Protein AF-A0AA97HLJ2-F1 (afdb_monomer_lite)

Foldseek 3Di:
DDDPPDPPPPPPPPPPPDDDADPVNVVVVVVCVVVVVVVVCVVVVD

pLDDT: mean 79.31, std 14.04, range [53.66, 95.19]

Secondary structure (DSSP, 8-state):
---TTS----TT----------HHHHHHHHHHHHHHHHHHHHHHT-

Sequence (46 aa):
MTDPNSPKRNPSASEKNVLKIDVPTLMVILTALILLPLLVTGFISQ

Structure (mmCIF, N/CA/C/O backbone):
data_AF-A0AA97HLJ2-F1
#
_entry.id   AF-A0AA97HLJ2-F1
#
loop_
_atom_site.group_PDB
_atom_site.id
_atom_site.type_symbol
_atom_site.label_atom_id
_atom_site.label_alt_id
_atom_site.label_comp_id
_atom_site.label_asym_id
_atom_site.label_entity_id
_atom_site.label_seq_id
_atom_site.pdbx_PDB_ins_code
_atom_site.Cartn_x
_atom_site.Cartn_y
_atom_site.Cartn_z
_atom_site.occupancy
_atom_site.B_iso_or_equiv
_atom_site.auth_seq_id
_atom_site.auth_comp_id
_atom_site.auth_asym_id
_atom_site.auth_atom_id
_atom_site.pdbx_PDB_model_num
ATOM 1 N N . MET A 1 1 ? 51.309 -21.076 -8.929 1.00 53.66 1 MET A N 1
ATOM 2 C CA . MET A 1 1 ? 50.656 -20.983 -10.251 1.00 53.66 1 MET A CA 1
ATOM 3 C C . MET A 1 1 ? 49.194 -20.685 -9.992 1.00 53.66 1 MET A C 1
ATOM 5 O O . MET A 1 1 ? 48.521 -21.521 -9.408 1.00 53.66 1 MET A O 1
ATOM 9 N N . THR A 1 2 ? 48.756 -19.463 -10.280 1.00 63.00 2 THR A N 1
ATOM 10 C CA . THR A 1 2 ? 47.397 -18.986 -9.984 1.00 63.00 2 THR A CA 1
ATOM 11 C C . THR A 1 2 ? 46.601 -19.044 -11.282 1.00 63.00 2 THR A C 1
ATOM 13 O O . THR A 1 2 ? 47.030 -18.459 -12.273 1.00 63.00 2 THR A O 1
ATOM 16 N N . ASP A 1 3 ? 45.508 -19.803 -11.292 1.00 65.69 3 ASP A N 1
ATOM 17 C CA . ASP A 1 3 ? 44.661 -20.017 -12.467 1.00 65.69 3 ASP A CA 1
ATOM 18 C C . ASP A 1 3 ? 43.970 -18.697 -12.880 1.00 65.69 3 ASP A C 1
ATOM 20 O O . ASP A 1 3 ? 43.205 -18.138 -12.082 1.00 65.69 3 ASP A O 1
ATOM 24 N N . PRO A 1 4 ? 44.237 -18.167 -14.090 1.00 69.50 4 PRO A N 1
ATOM 25 C CA . PRO A 1 4 ? 43.716 -16.878 -14.539 1.00 69.50 4 PRO A CA 1
ATOM 26 C C . PRO A 1 4 ? 42.211 -16.885 -14.858 1.00 69.50 4 PRO A C 1
ATOM 28 O O . PRO A 1 4 ? 41.667 -15.818 -15.136 1.00 69.50 4 PRO A O 1
ATOM 31 N N . ASN A 1 5 ? 41.528 -18.036 -14.805 1.00 68.31 5 ASN A N 1
ATOM 32 C CA . ASN A 1 5 ? 40.124 -18.181 -15.212 1.00 68.31 5 ASN A CA 1
ATOM 33 C C . ASN A 1 5 ? 39.138 -18.424 -14.061 1.00 68.31 5 ASN A C 1
ATOM 35 O O . ASN A 1 5 ? 37.987 -18.802 -14.287 1.00 68.31 5 ASN A O 1
ATOM 39 N N . SER A 1 6 ? 39.542 -18.188 -12.815 1.00 64.12 6 SER A N 1
ATOM 40 C CA . SER A 1 6 ? 38.613 -18.295 -11.691 1.00 64.12 6 SER A CA 1
ATOM 41 C C . SER A 1 6 ? 37.597 -17.132 -11.727 1.00 64.12 6 SER A C 1
ATOM 43 O O . SER A 1 6 ? 37.999 -15.965 -11.706 1.00 64.12 6 SER A O 1
ATOM 45 N N . PRO A 1 7 ? 36.273 -17.401 -11.804 1.00 64.19 7 PRO A N 1
ATOM 46 C CA . PRO A 1 7 ? 35.263 -16.353 -11.881 1.00 64.19 7 PRO A CA 1
ATOM 47 C C . PRO A 1 7 ? 35.328 -15.511 -10.608 1.00 64.19 7 PRO A C 1
ATOM 49 O O . PRO A 1 7 ? 35.030 -15.976 -9.506 1.00 64.19 7 PRO A O 1
ATOM 52 N N . LYS A 1 8 ? 35.761 -14.258 -10.764 1.00 63.03 8 LYS A N 1
ATOM 53 C CA . LYS A 1 8 ? 35.923 -13.288 -9.681 1.00 63.03 8 LYS A CA 1
ATOM 54 C C . LYS A 1 8 ? 34.538 -12.913 -9.148 1.00 63.03 8 LYS A C 1
ATOM 56 O O . LYS A 1 8 ? 33.919 -11.957 -9.608 1.00 63.03 8 LYS A O 1
ATOM 61 N N . ARG A 1 9 ? 34.021 -13.711 -8.212 1.00 63.84 9 ARG A N 1
ATOM 62 C CA . ARG A 1 9 ? 32.736 -13.486 -7.540 1.00 63.84 9 ARG A CA 1
ATOM 63 C C . ARG A 1 9 ? 32.849 -12.172 -6.771 1.00 63.84 9 ARG A C 1
ATOM 65 O O . ARG A 1 9 ? 33.520 -12.121 -5.749 1.00 63.84 9 ARG A O 1
ATOM 72 N N . ASN A 1 10 ? 32.288 -11.101 -7.323 1.00 62.88 10 ASN A N 1
ATOM 73 C CA . ASN A 1 10 ? 32.395 -9.752 -6.781 1.00 62.88 10 ASN A CA 1
ATOM 74 C C . ASN A 1 10 ? 31.462 -9.651 -5.556 1.00 62.88 10 ASN A C 1
ATOM 76 O O . ASN A 1 10 ? 30.245 -9.636 -5.740 1.00 62.88 10 ASN A O 1
ATOM 80 N N . PRO A 1 11 ? 31.973 -9.625 -4.310 1.00 59.25 11 PRO A N 1
ATOM 81 C CA . PRO A 1 11 ? 31.138 -9.702 -3.107 1.00 59.25 11 PRO A CA 1
ATOM 82 C C . PRO A 1 11 ? 30.400 -8.385 -2.797 1.00 59.25 11 PRO A C 1
ATOM 84 O O . PRO A 1 11 ? 29.736 -8.273 -1.774 1.00 59.25 11 PRO A O 1
ATOM 87 N N . SER A 1 12 ? 30.529 -7.373 -3.661 1.00 56.09 12 SER A N 1
A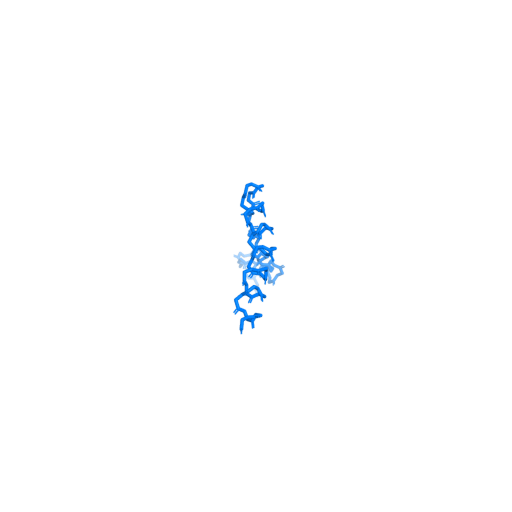TOM 88 C CA . SER A 1 12 ? 30.006 -6.016 -3.473 1.00 56.09 12 SER A CA 1
ATOM 89 C C . SER A 1 12 ? 28.728 -5.717 -4.259 1.00 56.09 12 SER A C 1
ATOM 91 O O . SER A 1 12 ? 28.149 -4.644 -4.085 1.00 56.09 12 SER A O 1
ATOM 93 N N . ALA A 1 13 ? 28.239 -6.653 -5.076 1.00 61.06 13 ALA A N 1
ATOM 94 C CA . ALA A 1 13 ? 26.895 -6.568 -5.634 1.00 61.06 13 ALA A CA 1
ATOM 95 C C . ALA A 1 13 ? 25.891 -6.976 -4.547 1.00 61.06 13 ALA A C 1
ATOM 97 O O . ALA A 1 13 ? 25.304 -8.051 -4.585 1.00 61.06 13 ALA A O 1
ATOM 98 N N . SER A 1 14 ? 25.739 -6.125 -3.530 1.00 61.69 14 SER A N 1
ATOM 99 C CA . SER A 1 14 ? 24.561 -6.161 -2.673 1.00 61.69 14 SER A CA 1
ATOM 100 C C . SER A 1 14 ? 23.372 -5.927 -3.598 1.00 61.69 14 SER A C 1
ATOM 102 O O . SER A 1 14 ? 23.139 -4.804 -4.051 1.00 61.69 14 SER A O 1
ATOM 104 N N . GLU A 1 15 ? 22.704 -7.018 -3.969 1.00 64.12 15 GLU A N 1
ATOM 105 C CA . GLU A 1 15 ? 21.461 -7.017 -4.723 1.00 64.12 15 GLU A CA 1
ATOM 106 C C . GLU A 1 15 ? 20.441 -6.239 -3.899 1.00 64.12 15 GLU A C 1
ATOM 108 O O . GLU A 1 15 ? 19.765 -6.757 -3.011 1.00 64.12 15 GLU A O 1
ATOM 113 N N . LYS A 1 16 ? 20.380 -4.932 -4.145 1.00 68.25 16 LYS A N 1
ATOM 114 C CA . LYS A 1 16 ? 19.301 -4.103 -3.641 1.00 68.25 16 LYS A CA 1
ATOM 115 C C . LYS A 1 16 ? 18.043 -4.687 -4.267 1.00 68.25 16 LYS A C 1
ATOM 117 O O . LYS A 1 16 ? 17.873 -4.604 -5.480 1.00 68.25 16 LYS A O 1
ATOM 122 N N . ASN A 1 17 ? 17.200 -5.311 -3.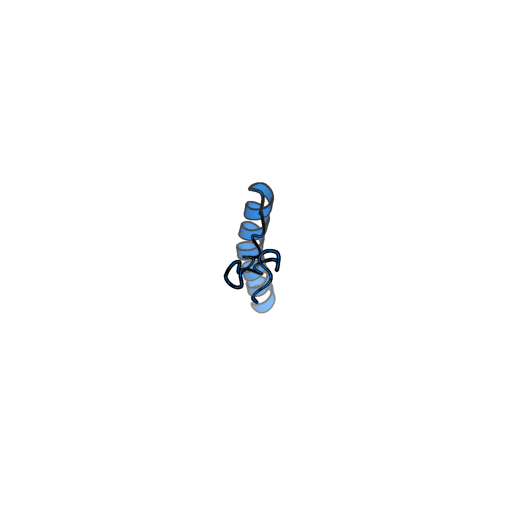451 1.00 72.81 17 ASN A N 1
ATOM 123 C CA . ASN A 1 17 ? 15.872 -5.747 -3.861 1.00 72.81 17 ASN A CA 1
ATOM 124 C C . ASN A 1 17 ? 15.060 -4.491 -4.200 1.00 72.81 17 ASN A C 1
ATOM 126 O O . ASN A 1 17 ? 14.419 -3.892 -3.339 1.00 72.81 17 ASN A O 1
ATOM 130 N N . VAL A 1 18 ? 15.170 -4.027 -5.446 1.00 73.44 18 VAL A N 1
ATOM 131 C CA . VAL A 1 18 ? 14.423 -2.875 -5.944 1.00 73.44 18 VAL A CA 1
ATOM 132 C C . VAL A 1 18 ? 13.030 -3.368 -6.297 1.00 73.44 18 VAL A C 1
ATOM 134 O O . VAL A 1 18 ? 12.810 -3.944 -7.363 1.00 73.44 18 VAL A O 1
ATOM 137 N N . LEU A 1 19 ? 12.083 -3.139 -5.391 1.00 78.56 19 LEU A N 1
ATOM 138 C CA . LEU A 1 19 ? 10.671 -3.318 -5.686 1.00 78.56 19 LEU A CA 1
ATOM 139 C C . LEU A 1 19 ? 10.243 -2.194 -6.636 1.00 78.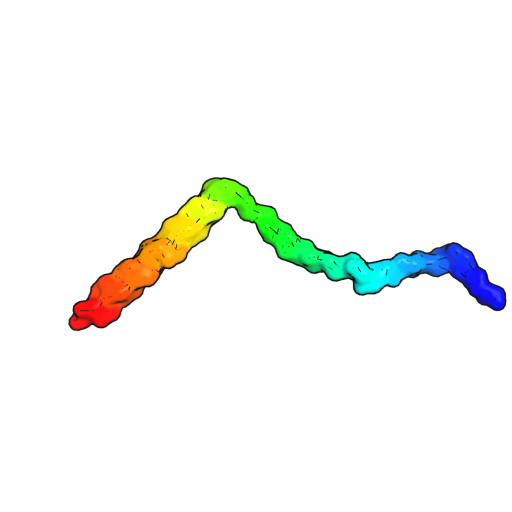56 19 LEU A C 1
ATOM 141 O O . LEU A 1 19 ? 10.187 -1.026 -6.252 1.00 78.56 19 LEU A O 1
ATOM 145 N N . LYS A 1 20 ? 9.992 -2.539 -7.900 1.00 81.81 20 LYS A N 1
ATOM 146 C CA . LYS A 1 20 ? 9.433 -1.601 -8.876 1.00 81.81 20 LYS A CA 1
ATOM 147 C C . LYS A 1 20 ? 7.943 -1.462 -8.587 1.00 81.81 20 LYS A C 1
ATOM 149 O O . LYS A 1 20 ? 7.205 -2.435 -8.696 1.00 81.81 20 LYS A O 1
ATOM 154 N N . ILE A 1 21 ? 7.535 -0.269 -8.170 1.00 88.12 21 ILE A N 1
ATOM 155 C CA . ILE A 1 21 ? 6.141 0.063 -7.884 1.00 88.12 21 ILE A CA 1
ATOM 156 C C . ILE A 1 21 ? 5.666 1.007 -8.980 1.00 88.12 21 ILE A C 1
ATOM 158 O O . ILE A 1 21 ? 6.259 2.067 -9.187 1.00 88.12 21 ILE A O 1
ATOM 162 N N . ASP A 1 22 ? 4.593 0.626 -9.665 1.00 91.00 22 ASP A N 1
ATOM 163 C CA . ASP A 1 22 ? 3.963 1.481 -10.661 1.00 91.00 22 ASP A CA 1
ATOM 164 C C . ASP A 1 22 ? 3.184 2.619 -9.987 1.00 91.00 22 ASP A C 1
ATOM 166 O O . ASP A 1 22 ? 2.677 2.487 -8.870 1.00 91.00 22 ASP A O 1
ATOM 170 N N . VAL A 1 23 ? 3.045 3.748 -10.688 1.00 92.62 23 VAL A N 1
ATOM 171 C CA . VAL A 1 23 ? 2.293 4.928 -10.221 1.00 92.62 23 VAL A CA 1
ATOM 172 C C . VAL A 1 23 ? 0.890 4.587 -9.681 1.00 92.62 23 VAL A C 1
ATOM 174 O O . VAL A 1 23 ? 0.570 5.047 -8.584 1.00 92.62 23 VAL A O 1
ATOM 177 N N . PRO A 1 24 ? 0.047 3.777 -10.358 1.00 93.94 24 PRO A N 1
ATOM 178 C CA . PRO A 1 24 ? -1.248 3.383 -9.800 1.00 93.94 24 PRO A CA 1
ATOM 179 C C . PRO A 1 24 ? -1.122 2.607 -8.482 1.00 93.94 24 PRO A C 1
ATOM 181 O O . PRO A 1 24 ? -1.866 2.876 -7.541 1.00 93.94 24 PRO A O 1
ATOM 184 N N . THR A 1 25 ? -0.157 1.693 -8.369 1.00 94.12 25 THR A N 1
ATOM 185 C CA . THR A 1 25 ? 0.079 0.924 -7.139 1.00 94.12 25 THR A CA 1
ATOM 186 C C . THR A 1 25 ? 0.518 1.829 -5.991 1.00 94.12 25 THR A C 1
ATOM 188 O O . THR A 1 25 ? 0.048 1.664 -4.867 1.00 94.12 25 THR A O 1
ATOM 191 N N . LEU A 1 26 ? 1.352 2.835 -6.269 1.00 94.00 26 LEU A N 1
ATOM 192 C CA . LEU A 1 26 ? 1.743 3.836 -5.277 1.00 94.00 26 LEU A CA 1
ATOM 193 C C . LEU A 1 26 ? 0.525 4.607 -4.741 1.00 94.00 26 LEU A C 1
ATOM 195 O O . LEU A 1 26 ? 0.412 4.805 -3.532 1.00 94.00 26 LEU A O 1
ATOM 199 N N . MET A 1 27 ? -0.413 4.988 -5.612 1.00 94.62 27 MET A N 1
ATOM 200 C CA . MET A 1 27 ? -1.640 5.686 -5.205 1.00 94.62 27 MET A CA 1
ATOM 201 C C . MET A 1 27 ? -2.538 4.817 -4.314 1.00 94.62 27 MET A C 1
ATOM 203 O O . MET A 1 27 ? -3.099 5.312 -3.333 1.00 94.62 27 MET A O 1
ATOM 207 N N . VAL A 1 28 ? -2.636 3.517 -4.604 1.00 94.88 28 VAL A N 1
ATOM 208 C CA . VAL A 1 28 ? -3.374 2.557 -3.763 1.00 94.88 28 VAL A CA 1
ATOM 209 C C . VAL A 1 28 ? -2.726 2.420 -2.383 1.00 94.88 28 VAL A C 1
ATOM 211 O O . VAL A 1 28 ? -3.420 2.420 -1.369 1.00 94.88 28 VAL A O 1
ATOM 214 N N . ILE A 1 29 ? -1.395 2.358 -2.319 1.00 94.31 29 ILE A N 1
ATOM 215 C CA . ILE A 1 29 ? -0.675 2.276 -1.041 1.00 94.31 29 ILE A CA 1
ATOM 216 C C . ILE A 1 29 ? -0.909 3.542 -0.208 1.00 94.31 29 ILE A C 1
ATOM 218 O O . ILE A 1 29 ? -1.227 3.447 0.975 1.00 94.31 29 ILE A O 1
ATOM 222 N N . LEU A 1 30 ? -0.798 4.726 -0.819 1.00 95.06 30 LEU A N 1
ATOM 223 C CA . LEU A 1 30 ? -1.016 6.001 -0.128 1.00 95.06 30 LEU A CA 1
ATOM 224 C C . LEU A 1 30 ? -2.445 6.132 0.404 1.00 95.06 30 LEU A C 1
ATOM 226 O O . LEU A 1 30 ? -2.646 6.546 1.544 1.00 95.06 30 LEU A O 1
ATOM 230 N N . THR A 1 31 ? -3.436 5.748 -0.399 1.00 95.19 31 THR A N 1
ATOM 231 C CA . THR A 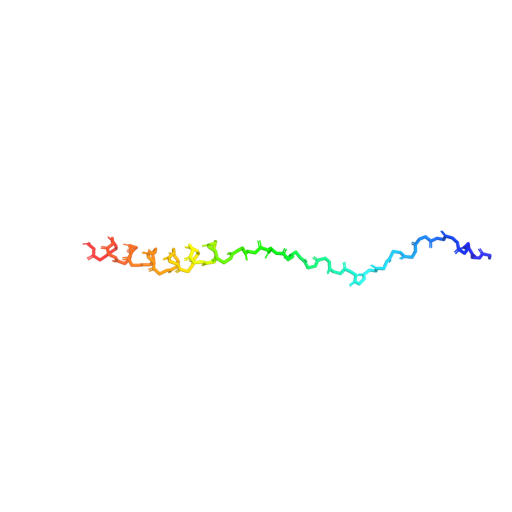1 31 ? -4.837 5.767 0.038 1.00 95.19 31 THR A CA 1
ATOM 232 C C . THR A 1 31 ? -5.079 4.778 1.171 1.00 95.19 31 THR A C 1
ATOM 234 O O . THR A 1 31 ? -5.677 5.164 2.173 1.00 95.19 31 THR A O 1
ATOM 237 N N . ALA A 1 32 ? -4.555 3.552 1.088 1.00 94.19 32 ALA A N 1
ATOM 238 C CA . ALA A 1 32 ? -4.659 2.569 2.166 1.00 94.19 32 ALA A CA 1
ATOM 239 C C . ALA A 1 32 ? -4.002 3.055 3.471 1.00 94.19 32 ALA A C 1
ATOM 241 O O . ALA A 1 32 ? -4.584 2.892 4.541 1.00 94.19 32 ALA A O 1
ATOM 242 N N . LEU A 1 33 ? -2.840 3.714 3.392 1.00 94.94 33 LEU A N 1
ATOM 243 C CA . LEU A 1 33 ? -2.148 4.272 4.559 1.00 94.94 33 LEU A CA 1
ATOM 244 C C . LEU A 1 33 ? -2.956 5.353 5.289 1.00 94.94 33 LEU A C 1
ATOM 246 O O . LEU A 1 33 ? -2.778 5.518 6.490 1.00 94.94 33 LEU A O 1
ATOM 250 N N . ILE A 1 34 ? -3.838 6.072 4.591 1.00 93.44 34 ILE A N 1
ATOM 251 C CA . ILE A 1 34 ? -4.688 7.115 5.184 1.00 93.44 34 ILE A CA 1
ATOM 252 C C . ILE A 1 34 ? -6.039 6.543 5.626 1.00 93.44 34 ILE A C 1
ATOM 254 O O . ILE A 1 34 ? -6.528 6.873 6.707 1.00 93.44 34 ILE A O 1
ATOM 258 N N . LEU A 1 35 ? -6.652 5.677 4.814 1.00 93.75 35 LEU A N 1
ATOM 259 C CA . LEU A 1 35 ? -7.979 5.132 5.103 1.00 93.75 35 LEU A CA 1
ATOM 260 C C . LEU A 1 35 ? -7.960 4.160 6.284 1.00 93.75 35 LEU A C 1
ATOM 262 O O . LEU A 1 35 ? -8.897 4.148 7.080 1.00 93.75 35 LEU A O 1
ATOM 266 N N . LEU A 1 36 ? -6.912 3.339 6.396 1.00 93.56 36 LEU A N 1
ATOM 267 C CA . LEU A 1 36 ? -6.838 2.284 7.403 1.00 93.56 36 LEU A CA 1
ATOM 268 C C . LEU A 1 36 ? -6.804 2.851 8.836 1.00 93.56 36 LEU A C 1
ATOM 270 O O . LEU A 1 36 ? -7.609 2.399 9.650 1.00 93.56 36 LEU A O 1
ATOM 274 N N . PRO A 1 37 ? -5.987 3.875 9.163 1.00 90.81 37 PRO A N 1
ATOM 275 C CA . PRO A 1 37 ? -6.046 4.526 10.467 1.00 90.81 37 PRO A CA 1
ATOM 276 C C . PRO A 1 37 ? -7.404 5.165 10.745 1.00 90.81 37 PRO A C 1
ATOM 278 O O . PRO A 1 37 ? -7.896 5.044 11.858 1.00 90.81 37 PRO A O 1
ATOM 281 N N . LEU A 1 38 ? -8.037 5.811 9.761 1.00 91.19 38 LEU A N 1
ATOM 282 C CA . LEU A 1 38 ? -9.350 6.441 9.946 1.00 91.19 38 LEU A CA 1
ATOM 283 C C . LEU A 1 38 ? -10.435 5.412 10.269 1.00 91.19 38 LEU A C 1
ATOM 285 O O . LEU A 1 38 ? -11.227 5.626 11.184 1.00 91.19 38 LEU A O 1
ATOM 289 N N . LEU A 1 39 ? -10.421 4.275 9.569 1.00 90.12 39 LEU A N 1
ATOM 290 C CA . LEU A 1 39 ? -11.263 3.123 9.880 1.00 90.12 39 LEU A CA 1
ATOM 291 C C . LEU A 1 39 ? -11.017 2.650 11.312 1.00 90.12 39 LEU A C 1
ATOM 293 O O . LEU A 1 39 ? -11.944 2.625 12.114 1.00 90.12 39 LEU A O 1
ATOM 297 N N . VAL A 1 40 ? -9.768 2.337 11.658 1.00 91.88 40 VAL A N 1
ATOM 298 C CA . V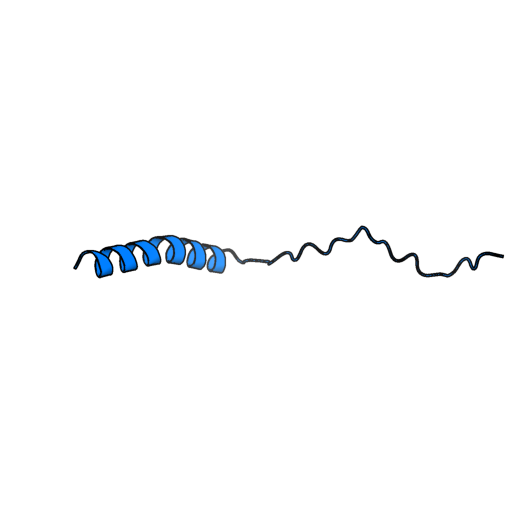AL A 1 40 ? -9.411 1.832 12.992 1.00 91.88 40 VAL A CA 1
ATOM 299 C C . VAL A 1 40 ? -9.808 2.822 14.089 1.00 91.88 40 VAL A C 1
ATOM 301 O O . VAL A 1 40 ? -10.403 2.423 15.082 1.00 91.88 40 VAL A O 1
ATOM 304 N N . THR A 1 41 ? -9.552 4.115 13.896 1.00 89.00 41 THR A N 1
ATOM 305 C CA . THR A 1 41 ? -9.907 5.162 14.867 1.00 89.00 41 THR A CA 1
ATOM 306 C C . THR A 1 41 ? -11.422 5.274 15.021 1.00 89.00 41 THR A C 1
ATOM 308 O O . THR A 1 41 ? -11.916 5.358 16.140 1.00 89.00 41 THR A O 1
ATOM 311 N N . GLY A 1 42 ? -12.172 5.214 13.916 1.00 84.75 42 GLY A N 1
ATOM 312 C CA . GLY A 1 42 ? -13.635 5.225 13.940 1.00 84.75 42 GLY A CA 1
ATOM 313 C C . GLY A 1 42 ? -14.243 4.002 14.631 1.00 84.75 42 GLY A C 1
ATOM 314 O O . GLY A 1 42 ? -15.243 4.139 15.327 1.00 84.75 42 GLY A O 1
ATOM 315 N N . PHE A 1 43 ? -13.626 2.826 14.484 1.00 84.06 43 PHE A N 1
ATOM 316 C CA . PHE A 1 43 ? -14.065 1.591 15.140 1.00 84.06 43 PHE A CA 1
ATOM 317 C C . PHE A 1 43 ? -13.683 1.524 16.627 1.00 84.06 43 PHE A C 1
ATOM 319 O O . PHE A 1 43 ? -14.466 1.019 17.420 1.00 84.06 43 PHE A O 1
ATOM 326 N N . ILE A 1 44 ? -12.503 2.022 17.016 1.00 80.81 44 ILE A N 1
ATOM 327 C CA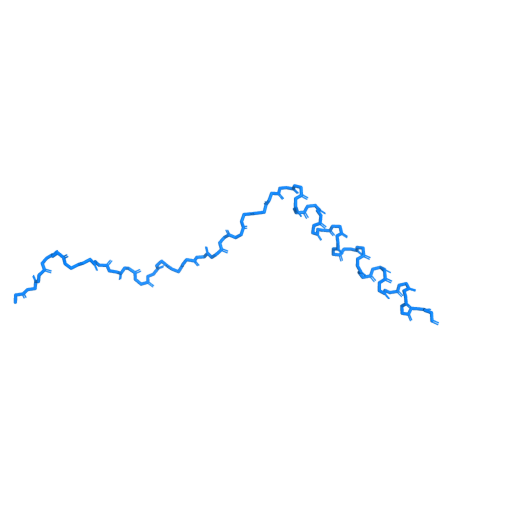 . ILE A 1 44 ? -12.046 2.035 18.420 1.00 80.81 44 ILE A CA 1
ATOM 328 C C . ILE A 1 44 ? -12.743 3.132 19.238 1.00 80.81 44 ILE A C 1
ATOM 330 O O . ILE A 1 44 ? -12.836 3.025 20.454 1.00 80.81 44 ILE A O 1
ATOM 334 N N . SER A 1 45 ? -13.227 4.197 18.595 1.00 74.38 45 SER A N 1
ATOM 335 C CA . SER A 1 45 ? -13.914 5.300 19.276 1.00 74.38 45 SER A CA 1
ATOM 336 C C . SER A 1 45 ? -15.368 4.982 19.689 1.00 74.38 45 SER A C 1
ATOM 338 O O . SER A 1 45 ? -16.044 5.893 20.175 1.00 74.38 45 SER A O 1
ATOM 340 N N . GLN A 1 46 ? -15.853 3.750 19.475 1.00 58.12 46 GLN A N 1
ATOM 341 C CA . GLN A 1 46 ? -17.118 3.233 20.023 1.00 58.12 46 GLN A CA 1
ATOM 342 C C . GLN A 1 46 ? -16.897 2.603 21.398 1.00 58.12 46 GLN A C 1
ATOM 344 O O . GLN A 1 46 ? -17.745 2.856 22.282 1.00 58.12 46 GLN A O 1
#

Radius of gyration: 23.72 Å; chains: 1; bounding box: 68×28×35 Å